Protein AF-A0A957XWA7-F1 (afdb_monomer_lite)

Structure (mmCIF, N/CA/C/O backbone):
data_AF-A0A957XWA7-F1
#
_entry.id   AF-A0A957XWA7-F1
#
loop_
_atom_site.group_PDB
_atom_site.id
_atom_site.type_symbol
_atom_site.label_atom_id
_atom_site.label_alt_id
_atom_site.label_comp_id
_atom_site.label_asym_id
_atom_site.label_entity_id
_atom_site.label_seq_id
_atom_site.pdbx_PDB_ins_code
_atom_site.Cartn_x
_atom_site.Cartn_y
_atom_site.Cartn_z
_atom_site.occupancy
_atom_site.B_iso_or_equiv
_atom_site.auth_seq_id
_atom_site.auth_comp_id
_atom_site.auth_asym_id
_atom_site.auth_atom_id
_atom_site.pdbx_PDB_model_num
ATOM 1 N N . MET A 1 1 ? 60.893 28.399 50.580 1.00 39.94 1 MET A N 1
ATOM 2 C CA . MET A 1 1 ? 60.214 28.819 51.825 1.00 39.94 1 MET A CA 1
ATOM 3 C C . MET A 1 1 ? 59.348 30.019 51.471 1.00 39.94 1 MET A C 1
ATOM 5 O O . MET A 1 1 ? 59.890 31.063 51.154 1.00 39.94 1 MET A O 1
ATOM 9 N N . THR A 1 2 ? 58.106 29.757 51.058 1.00 40.31 2 THR A N 1
ATOM 10 C CA . THR A 1 2 ? 56.861 29.781 51.868 1.00 40.31 2 THR A CA 1
ATOM 11 C C . THR A 1 2 ? 56.268 31.184 51.968 1.00 40.31 2 THR A C 1
ATOM 13 O O . THR A 1 2 ? 56.593 31.963 52.854 1.00 40.31 2 THR A O 1
ATOM 16 N N . THR A 1 3 ? 55.395 31.455 51.003 1.00 48.34 3 THR A N 1
ATOM 17 C CA . THR A 1 3 ? 54.416 32.538 50.917 1.00 48.34 3 THR A CA 1
ATOM 18 C C . THR A 1 3 ? 53.235 32.276 51.855 1.00 48.34 3 THR A C 1
ATOM 20 O O . THR A 1 3 ? 52.695 31.177 51.863 1.00 48.34 3 THR A O 1
ATOM 23 N N . LEU A 1 4 ? 52.827 33.300 52.605 1.00 47.06 4 LEU A N 1
ATOM 24 C CA . LEU A 1 4 ? 51.604 33.436 53.417 1.00 47.06 4 LEU A CA 1
ATOM 25 C C . LEU A 1 4 ? 51.432 34.973 53.572 1.00 47.06 4 LEU A C 1
ATOM 27 O O . LEU A 1 4 ? 52.434 35.656 53.742 1.00 47.06 4 LEU A O 1
ATOM 31 N N . PHE A 1 5 ? 50.276 35.631 53.502 1.00 46.59 5 PHE A N 1
ATOM 32 C CA . PHE A 1 5 ? 48.920 35.211 53.819 1.00 46.59 5 PHE A CA 1
ATOM 33 C C . PHE A 1 5 ? 47.894 36.227 53.262 1.00 46.59 5 PHE A C 1
ATOM 35 O O . PHE A 1 5 ? 48.130 37.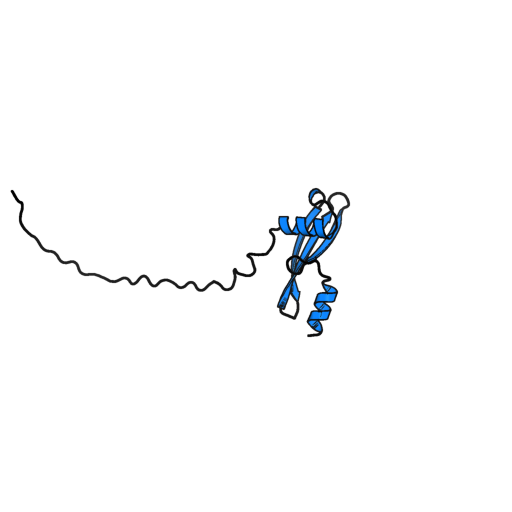429 53.293 1.00 46.59 5 PHE A O 1
ATOM 42 N N . LEU A 1 6 ? 46.730 35.693 52.880 1.00 43.81 6 LEU A N 1
ATOM 43 C CA . LEU A 1 6 ? 45.378 36.166 53.213 1.00 43.81 6 LEU A CA 1
ATOM 44 C C . LEU A 1 6 ? 44.911 37.564 52.750 1.00 43.81 6 LEU A C 1
ATOM 46 O O . LEU A 1 6 ? 45.217 38.593 53.345 1.00 43.81 6 LEU A O 1
ATOM 50 N N . THR A 1 7 ? 43.935 37.577 51.839 1.00 55.59 7 THR A N 1
ATOM 51 C CA . THR A 1 7 ? 42.761 38.443 52.021 1.00 55.59 7 THR A CA 1
ATOM 52 C C . THR A 1 7 ? 41.507 37.745 51.513 1.00 55.59 7 THR A C 1
ATOM 54 O O . THR A 1 7 ? 41.497 37.063 50.493 1.00 55.59 7 THR A O 1
ATOM 57 N N . PHE A 1 8 ? 40.480 37.868 52.336 1.00 42.59 8 PHE A N 1
ATOM 58 C CA . PHE A 1 8 ? 39.219 37.156 52.363 1.00 42.59 8 PHE A CA 1
ATOM 59 C C . PHE A 1 8 ? 38.166 38.016 51.655 1.00 42.59 8 PHE A C 1
ATOM 61 O O . PHE A 1 8 ? 38.021 39.184 52.008 1.00 42.59 8 PHE A O 1
ATOM 68 N N . ALA A 1 9 ? 37.417 37.469 50.696 1.00 57.88 9 ALA A N 1
ATOM 69 C CA . ALA A 1 9 ? 36.175 38.083 50.227 1.00 57.88 9 ALA A CA 1
ATOM 70 C C . ALA A 1 9 ? 35.204 37.005 49.729 1.00 57.88 9 ALA A C 1
ATOM 72 O O . ALA A 1 9 ? 35.267 36.510 48.607 1.00 57.88 9 ALA A O 1
ATOM 73 N N . LEU A 1 10 ? 34.330 36.645 50.658 1.00 49.09 10 LEU A N 1
ATOM 74 C CA . LEU A 1 10 ? 33.097 35.891 50.521 1.00 49.09 10 LEU A CA 1
ATOM 75 C C . LEU A 1 10 ? 32.184 36.521 49.452 1.00 49.09 10 LEU A C 1
ATOM 77 O O . LEU A 1 10 ? 31.783 37.673 49.608 1.00 49.09 10 LEU A O 1
ATOM 81 N N . ILE A 1 11 ? 31.800 35.765 48.418 1.00 60.97 11 ILE A N 1
ATOM 82 C CA . ILE A 1 11 ? 30.637 36.097 47.582 1.00 60.97 11 ILE A CA 1
ATOM 83 C C . ILE A 1 11 ? 29.677 34.910 47.589 1.00 60.97 11 ILE A C 1
ATOM 85 O O . ILE A 1 11 ? 30.006 33.788 47.212 1.00 60.97 11 ILE A O 1
ATOM 89 N N . LEU A 1 12 ? 28.488 35.217 48.088 1.00 51.00 12 LEU A N 1
ATOM 90 C CA . LEU A 1 12 ? 27.327 34.379 48.310 1.00 51.00 12 LEU A CA 1
ATOM 91 C C . LEU A 1 12 ? 26.311 34.704 47.205 1.00 51.00 12 LEU A C 1
ATOM 93 O O . LEU A 1 12 ? 25.912 35.861 47.129 1.00 51.00 12 LEU A O 1
ATOM 97 N N . ALA A 1 13 ? 25.916 33.736 46.370 1.00 50.62 13 ALA A N 1
ATOM 98 C CA . ALA A 1 13 ? 24.693 33.723 45.537 1.00 50.62 13 ALA A CA 1
ATOM 99 C C . ALA A 1 13 ? 24.857 32.664 44.434 1.00 50.62 13 ALA A C 1
ATOM 101 O O . ALA A 1 13 ? 25.914 32.595 43.827 1.00 50.62 13 ALA A O 1
ATOM 102 N N . THR A 1 14 ? 23.919 31.813 44.040 1.00 54.94 14 THR A N 1
ATOM 103 C CA . THR A 1 14 ? 22.555 31.457 44.446 1.00 54.94 14 THR A CA 1
ATOM 104 C C . THR A 1 14 ? 22.301 30.135 43.718 1.00 54.94 14 THR A C 1
ATOM 106 O O . THR A 1 14 ? 22.659 30.009 42.546 1.00 54.94 14 THR A O 1
ATOM 109 N N . LEU A 1 15 ? 21.686 29.160 44.390 1.00 51.81 15 LEU A N 1
ATOM 110 C CA . LEU A 1 15 ? 21.151 27.950 43.765 1.00 51.81 15 LEU A CA 1
ATOM 111 C C . LEU A 1 15 ? 20.204 28.354 42.626 1.00 51.81 15 LEU A C 1
ATOM 113 O O . LEU A 1 15 ? 19.124 28.880 42.888 1.00 51.81 15 LEU A O 1
ATOM 117 N N . GLN A 1 16 ? 20.577 28.084 41.379 1.00 53.66 16 GLN A N 1
ATOM 118 C CA . GLN A 1 16 ? 19.602 27.966 40.303 1.00 53.66 16 GLN A CA 1
ATOM 119 C C . GLN A 1 16 ? 19.427 26.485 40.017 1.00 53.66 16 GLN A C 1
ATOM 121 O O . GLN A 1 16 ? 20.214 25.846 39.324 1.00 53.66 16 GLN A O 1
ATOM 126 N N . SER A 1 17 ? 18.399 25.945 40.662 1.00 44.03 17 SER A N 1
ATOM 127 C CA . SER A 1 17 ? 17.811 24.646 40.401 1.00 44.03 17 SER A CA 1
ATOM 128 C C . SER A 1 17 ? 17.486 24.531 38.914 1.00 44.03 17 SER A C 1
ATOM 130 O O . SER A 1 17 ? 16.462 25.035 38.453 1.00 44.03 17 SER A O 1
ATOM 132 N N . SER A 1 18 ? 18.348 23.863 38.154 1.00 52.88 18 SER A N 1
ATOM 133 C CA . SER A 1 18 ? 17.992 23.373 36.827 1.00 52.88 18 SER A CA 1
ATOM 134 C C . SER A 1 18 ? 16.967 22.261 37.015 1.00 52.88 18 SER A C 1
ATOM 136 O O . SER A 1 18 ? 17.312 21.098 37.215 1.00 52.88 18 SER A O 1
ATOM 138 N N . VAL A 1 19 ? 15.692 22.644 37.024 1.00 60.22 19 VAL A N 1
ATOM 139 C CA . VAL A 1 19 ? 14.562 21.728 36.879 1.00 60.22 19 VAL A CA 1
ATOM 140 C C . VAL A 1 19 ? 14.831 20.898 35.620 1.00 60.22 19 VAL A C 1
ATOM 142 O O . VAL A 1 19 ? 14.970 21.491 34.546 1.00 60.22 19 VAL A O 1
ATOM 145 N N . PRO A 1 20 ? 14.924 19.558 35.694 1.00 49.34 20 PRO A N 1
ATOM 146 C CA . PRO A 1 20 ? 14.854 18.763 34.486 1.00 49.34 20 PRO A CA 1
ATOM 147 C C . PRO A 1 20 ? 13.448 18.977 33.937 1.00 49.34 20 PRO A C 1
ATOM 149 O O . PRO A 1 20 ? 12.462 18.521 34.517 1.00 49.34 20 PRO A O 1
ATOM 152 N N . LEU A 1 21 ? 13.348 19.747 32.854 1.00 49.00 21 LEU A N 1
ATOM 153 C CA . LEU A 1 21 ? 12.123 19.866 32.087 1.00 49.00 21 LEU A CA 1
ATOM 154 C C . LEU A 1 21 ? 11.828 18.464 31.553 1.00 49.00 21 LEU A C 1
ATOM 156 O O . LEU A 1 21 ? 12.376 18.024 30.543 1.00 49.00 21 LEU A O 1
ATOM 160 N N . ALA A 1 22 ? 10.995 17.743 32.298 1.00 53.09 22 ALA A N 1
ATOM 161 C CA . ALA A 1 22 ? 10.292 16.566 31.850 1.00 53.09 22 ALA A CA 1
ATOM 162 C C . ALA A 1 22 ? 9.407 16.999 30.676 1.00 53.09 22 ALA A C 1
ATOM 164 O O . ALA A 1 22 ? 8.226 17.294 30.838 1.00 53.09 22 ALA A O 1
ATOM 165 N N . SER A 1 23 ? 9.997 17.072 29.483 1.00 44.34 23 SER A N 1
ATOM 166 C CA . SER A 1 23 ? 9.245 17.094 28.239 1.00 44.34 23 SER A CA 1
ATOM 167 C C . SER A 1 23 ? 8.724 15.680 28.022 1.00 44.34 23 SER A C 1
ATOM 169 O O . SER A 1 23 ? 9.287 14.868 27.290 1.00 44.34 23 SER A O 1
ATOM 171 N N . GLN A 1 24 ? 7.657 15.373 28.756 1.00 49.69 24 GLN A N 1
ATOM 172 C CA . GLN A 1 24 ? 6.731 14.305 28.437 1.00 49.69 24 GLN A CA 1
ATOM 173 C C . GLN A 1 24 ? 6.042 14.685 27.126 1.00 49.69 24 GLN A C 1
ATOM 175 O O . GLN A 1 24 ? 4.937 15.214 27.115 1.00 49.69 24 GLN A O 1
ATOM 180 N N . ASN A 1 25 ? 6.725 14.455 26.010 1.00 43.38 25 ASN A N 1
ATOM 181 C CA . ASN A 1 25 ? 6.097 14.434 24.696 1.00 43.38 25 ASN A CA 1
ATOM 182 C C . ASN A 1 25 ? 6.427 13.112 23.996 1.00 43.38 25 ASN A C 1
ATOM 184 O O . ASN A 1 25 ? 6.840 13.061 22.839 1.00 43.38 25 ASN A O 1
ATOM 188 N N . SER A 1 26 ? 6.290 12.026 24.758 1.00 48.88 26 SER A N 1
ATOM 189 C CA . SER A 1 26 ? 6.603 10.658 24.340 1.00 48.88 26 SER A CA 1
ATOM 190 C C . SER A 1 26 ? 5.368 9.880 23.876 1.00 48.88 26 SER A C 1
ATOM 192 O O . SER A 1 26 ? 5.423 8.660 23.812 1.00 48.88 26 SER A O 1
ATOM 194 N N . THR A 1 27 ? 4.268 10.553 23.518 1.00 49.59 27 THR A N 1
ATOM 195 C CA . THR A 1 27 ? 3.009 9.879 23.124 1.00 49.59 27 THR A CA 1
ATOM 196 C C . THR A 1 27 ? 2.546 10.236 21.708 1.00 49.59 27 THR A C 1
ATOM 198 O O . THR A 1 27 ? 1.377 10.081 21.373 1.00 49.59 27 THR A O 1
ATOM 201 N N . HIS A 1 28 ? 3.452 10.721 20.852 1.00 45.66 28 HIS A N 1
ATOM 202 C CA . HIS A 1 28 ? 3.165 10.964 19.427 1.00 45.66 28 HIS A CA 1
ATOM 203 C C . HIS A 1 28 ? 4.265 10.492 18.465 1.00 45.66 28 HIS A C 1
ATOM 205 O O . HIS A 1 28 ? 4.197 10.758 17.272 1.00 45.66 28 HIS A O 1
ATOM 211 N N . ARG A 1 29 ? 5.289 9.781 18.957 1.00 44.81 29 ARG A N 1
ATOM 212 C CA . ARG A 1 29 ? 6.383 9.245 18.120 1.00 44.81 29 ARG A CA 1
ATOM 213 C C . ARG A 1 29 ? 6.454 7.722 18.054 1.00 44.81 29 ARG A C 1
ATOM 215 O O . ARG A 1 29 ? 7.348 7.203 17.399 1.00 44.81 29 ARG A O 1
ATOM 222 N N . GLN A 1 30 ? 5.550 6.996 18.708 1.00 43.38 30 GLN A N 1
ATOM 223 C CA . GLN A 1 30 ? 5.625 5.529 18.733 1.00 43.38 30 GLN A CA 1
ATOM 224 C C . GLN A 1 30 ? 4.824 4.821 17.634 1.00 43.38 30 GLN A C 1
ATOM 226 O O . GLN A 1 30 ? 4.988 3.621 17.481 1.00 43.38 30 GLN A O 1
ATOM 231 N N . VAL A 1 31 ? 4.042 5.533 16.813 1.00 49.47 31 VAL A N 1
ATOM 232 C CA . VAL A 1 31 ? 3.379 4.925 15.634 1.00 49.47 31 VAL A CA 1
ATOM 233 C C . VAL A 1 31 ? 4.212 5.093 14.352 1.00 49.47 31 VAL A C 1
ATOM 235 O O . VAL A 1 31 ? 3.952 4.447 1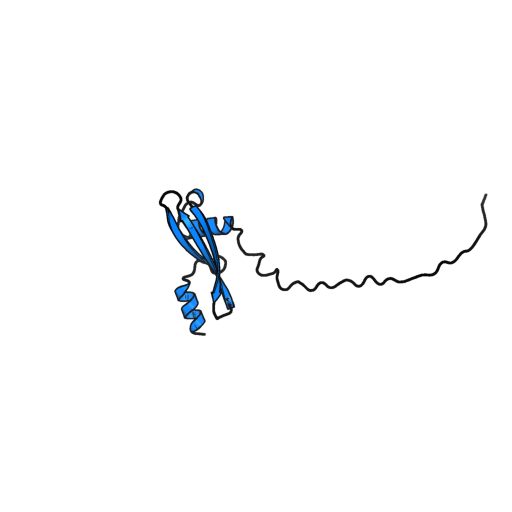3.347 1.00 49.47 31 VAL A O 1
ATOM 238 N N . GLN A 1 32 ? 5.248 5.939 14.375 1.00 47.19 32 GLN A N 1
ATOM 239 C CA . GLN A 1 32 ? 6.030 6.285 13.180 1.00 47.19 32 GLN A CA 1
ATOM 240 C C . GLN A 1 32 ? 7.297 5.438 12.991 1.00 47.19 32 GLN A C 1
ATOM 242 O O . GLN A 1 32 ? 7.905 5.496 11.929 1.00 47.19 32 GLN A O 1
ATOM 247 N N . ALA A 1 33 ? 7.722 4.687 14.012 1.00 45.72 33 ALA A N 1
ATOM 248 C CA . ALA A 1 33 ? 9.011 3.990 13.995 1.00 45.72 33 ALA A CA 1
ATOM 249 C C . ALA A 1 33 ? 9.015 2.701 13.152 1.00 45.72 33 ALA A C 1
ATOM 251 O O . ALA A 1 33 ? 10.090 2.254 12.769 1.00 45.72 33 ALA A O 1
ATOM 252 N N . ASP A 1 34 ? 7.840 2.154 12.824 1.00 54.50 34 ASP A N 1
ATOM 253 C CA . ASP A 1 34 ? 7.692 0.926 12.025 1.00 54.50 34 ASP A CA 1
ATOM 254 C C . ASP A 1 34 ? 7.007 1.150 10.670 1.00 54.50 34 ASP A C 1
ATOM 256 O O . ASP A 1 34 ? 6.730 0.191 9.945 1.00 54.50 34 ASP A O 1
ATOM 260 N N . GLN A 1 35 ? 6.726 2.404 10.292 1.00 57.19 35 GLN A N 1
ATOM 261 C CA . GLN A 1 35 ? 6.203 2.673 8.955 1.00 57.19 35 GLN A CA 1
ATOM 262 C C . GLN A 1 35 ? 7.351 2.621 7.936 1.00 57.19 35 GLN A C 1
ATOM 264 O O . GLN A 1 35 ? 8.329 3.358 8.088 1.00 57.19 35 GLN A O 1
ATOM 269 N N . PRO A 1 36 ? 7.255 1.768 6.896 1.00 62.62 36 PRO A N 1
ATOM 270 C CA . PRO A 1 36 ? 8.172 1.784 5.770 1.00 62.62 36 PRO A CA 1
ATOM 271 C C . PRO A 1 36 ? 8.373 3.201 5.246 1.00 62.62 36 PRO A C 1
ATOM 273 O O . PRO A 1 36 ? 7.440 4.007 5.182 1.00 62.62 36 PRO A O 1
ATOM 276 N N . THR A 1 37 ? 9.602 3.490 4.830 1.00 75.81 37 THR A N 1
ATOM 277 C CA . THR A 1 37 ? 9.868 4.668 4.006 1.00 75.81 37 THR A CA 1
ATOM 278 C C . THR A 1 37 ? 9.024 4.591 2.724 1.00 75.81 37 THR A C 1
ATOM 280 O O . THR A 1 37 ? 8.587 3.501 2.348 1.00 75.81 37 THR A O 1
ATOM 283 N N . PRO A 1 38 ? 8.803 5.707 2.007 1.00 66.56 38 PRO A N 1
ATOM 284 C CA . PRO A 1 38 ? 8.089 5.682 0.727 1.00 66.56 38 PRO A CA 1
ATOM 285 C C . PRO A 1 38 ? 8.623 4.610 -0.240 1.00 66.56 38 PRO A C 1
ATOM 287 O O . PRO A 1 38 ? 7.843 3.876 -0.839 1.00 66.56 38 PRO A O 1
ATOM 290 N N . ASN A 1 39 ? 9.947 4.436 -0.298 1.00 74.12 39 ASN A N 1
ATOM 291 C CA . ASN A 1 39 ? 10.576 3.385 -1.103 1.00 74.12 39 ASN A CA 1
ATOM 292 C C . ASN A 1 39 ? 10.264 1.977 -0.569 1.00 74.12 39 ASN A C 1
ATOM 294 O O . ASN A 1 39 ? 9.962 1.086 -1.351 1.00 74.12 39 ASN A O 1
ATOM 298 N N . GLY A 1 40 ? 10.228 1.792 0.755 1.00 87.31 40 GLY A N 1
ATOM 299 C CA . GLY A 1 40 ? 9.841 0.515 1.359 1.00 87.31 40 GLY A CA 1
ATOM 300 C C . GLY A 1 40 ? 8.376 0.130 1.114 1.00 87.31 40 GLY A C 1
ATOM 301 O O . GLY A 1 40 ? 8.054 -1.055 1.100 1.00 87.31 40 GLY A O 1
ATOM 302 N N . TRP A 1 41 ? 7.479 1.097 0.897 1.00 90.12 41 TRP A N 1
ATOM 303 C CA . TRP A 1 41 ? 6.104 0.809 0.472 1.00 90.12 41 TRP A CA 1
ATOM 304 C C . TRP A 1 41 ? 6.022 0.358 -0.982 1.00 90.12 41 TRP A C 1
ATOM 306 O O . TRP A 1 41 ? 5.233 -0.532 -1.293 1.00 90.12 41 TRP A O 1
ATOM 316 N N . LEU A 1 42 ? 6.846 0.942 -1.852 1.00 91.38 42 LEU A N 1
ATOM 317 C CA . LEU A 1 42 ? 6.926 0.546 -3.253 1.00 91.38 42 LEU A CA 1
ATOM 318 C C . LEU A 1 42 ? 7.474 -0.881 -3.395 1.00 91.38 42 LEU A C 1
ATOM 320 O O . LEU A 1 42 ? 6.874 -1.681 -4.107 1.00 91.38 42 LEU A O 1
ATOM 324 N N . ASP A 1 43 ? 8.529 -1.223 -2.646 1.00 91.69 43 ASP A N 1
ATOM 325 C CA . ASP A 1 43 ? 9.086 -2.584 -2.592 1.00 91.69 43 ASP A CA 1
ATOM 326 C C . ASP A 1 43 ? 8.027 -3.610 -2.154 1.00 91.69 43 ASP A C 1
ATOM 328 O O . ASP A 1 43 ? 7.864 -4.661 -2.771 1.00 91.69 43 ASP A O 1
ATOM 332 N N . ARG A 1 44 ? 7.251 -3.289 -1.111 1.00 90.75 44 ARG A N 1
ATOM 333 C CA . ARG A 1 44 ? 6.173 -4.164 -0.622 1.00 90.75 44 ARG A CA 1
ATOM 334 C C . ARG A 1 44 ? 5.027 -4.305 -1.607 1.00 90.75 44 ARG A C 1
ATOM 336 O O . ARG A 1 44 ? 4.460 -5.385 -1.731 1.00 90.75 44 ARG A O 1
ATOM 343 N N . LEU A 1 45 ? 4.657 -3.222 -2.284 1.00 93.62 45 LEU A N 1
ATOM 344 C CA . LEU A 1 45 ? 3.620 -3.268 -3.306 1.00 93.62 45 LEU A CA 1
ATOM 345 C C . LEU A 1 45 ? 4.060 -4.130 -4.495 1.00 93.62 45 LEU A C 1
ATOM 347 O O . LEU A 1 45 ? 3.247 -4.897 -5.013 1.00 93.62 45 LEU A O 1
ATOM 351 N N . ALA A 1 46 ? 5.328 -4.012 -4.896 1.00 93.31 46 ALA A N 1
ATOM 352 C CA . ALA A 1 46 ? 5.931 -4.817 -5.947 1.00 93.31 46 ALA A CA 1
ATOM 353 C C . ALA A 1 46 ? 5.887 -6.310 -5.585 1.00 93.31 46 ALA A C 1
ATOM 355 O O . ALA A 1 46 ? 5.336 -7.101 -6.350 1.00 93.31 46 ALA A O 1
ATOM 356 N N . ASP A 1 47 ? 6.343 -6.673 -4.381 1.00 93.12 47 ASP A N 1
ATOM 357 C CA . ASP A 1 47 ? 6.306 -8.049 -3.864 1.00 93.12 47 ASP A CA 1
ATOM 358 C C . ASP A 1 47 ? 4.870 -8.603 -3.790 1.00 93.12 47 ASP A C 1
ATOM 360 O O . ASP A 1 47 ? 4.574 -9.664 -4.341 1.00 93.12 47 ASP A O 1
ATOM 364 N N . ALA A 1 48 ? 3.933 -7.828 -3.231 1.00 92.00 48 ALA A N 1
ATOM 365 C CA . ALA A 1 48 ? 2.523 -8.204 -3.104 1.00 92.00 48 ALA A CA 1
ATOM 366 C C . ALA A 1 48 ? 1.820 -8.476 -4.447 1.00 92.00 48 ALA A C 1
ATOM 368 O O . ALA A 1 48 ? 0.857 -9.240 -4.494 1.00 92.00 48 ALA A O 1
ATOM 369 N N . ASN A 1 49 ? 2.277 -7.844 -5.532 1.00 91.06 49 ASN A N 1
ATOM 370 C CA . ASN A 1 49 ? 1.683 -7.969 -6.865 1.00 91.06 49 ASN A CA 1
ATOM 371 C C . ASN A 1 49 ? 2.555 -8.775 -7.842 1.00 91.06 49 ASN A C 1
ATOM 373 O O . ASN A 1 49 ? 2.212 -8.862 -9.022 1.00 91.06 49 ASN A O 1
ATOM 377 N N . GLY A 1 50 ? 3.678 -9.344 -7.384 1.00 90.50 50 GLY A N 1
ATOM 378 C CA . GLY A 1 50 ? 4.623 -10.066 -8.238 1.00 90.50 50 GLY A CA 1
ATOM 379 C C . GLY A 1 50 ? 5.217 -9.205 -9.359 1.00 90.50 50 GLY A C 1
ATOM 380 O O . GLY A 1 50 ? 5.432 -9.705 -10.464 1.00 90.50 50 GLY A O 1
ATOM 381 N N . ARG A 1 51 ? 5.438 -7.910 -9.103 1.00 89.00 51 ARG A N 1
ATOM 382 C CA . ARG A 1 51 ? 6.022 -6.95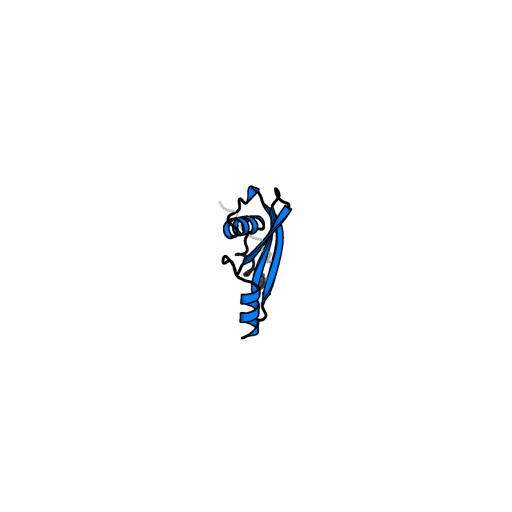4 -10.056 1.00 89.00 51 ARG A CA 1
ATOM 383 C C . ARG A 1 51 ? 7.458 -6.604 -9.685 1.00 89.00 51 ARG A C 1
ATOM 385 O O . ARG A 1 51 ? 7.872 -6.742 -8.540 1.00 89.00 51 ARG A O 1
ATOM 392 N N . ASP A 1 52 ? 8.209 -6.124 -10.671 1.00 91.50 52 ASP A N 1
ATOM 393 C CA . ASP A 1 52 ? 9.514 -5.509 -10.436 1.00 91.50 52 ASP A CA 1
ATOM 394 C C . ASP A 1 52 ? 9.318 -4.063 -9.961 1.00 91.50 52 ASP A C 1
ATOM 396 O O . ASP A 1 52 ? 8.615 -3.281 -10.607 1.00 91.50 52 ASP A O 1
ATOM 400 N N . VAL A 1 53 ? 9.961 -3.702 -8.850 1.00 91.38 53 VAL A N 1
ATOM 401 C CA . VAL A 1 53 ? 9.937 -2.342 -8.298 1.00 91.38 53 VAL A CA 1
ATOM 402 C C . VAL A 1 53 ? 10.444 -1.310 -9.309 1.00 91.38 53 VAL A C 1
ATOM 404 O O . VAL A 1 53 ? 9.935 -0.194 -9.347 1.00 91.38 53 VAL A O 1
ATOM 407 N N . ALA A 1 54 ? 11.389 -1.682 -10.181 1.00 91.19 54 ALA A N 1
ATOM 408 C CA . ALA A 1 54 ? 11.939 -0.783 -11.195 1.00 91.19 54 ALA A CA 1
ATOM 409 C C . ALA A 1 54 ? 10.904 -0.355 -12.253 1.00 91.19 54 ALA A C 1
ATOM 411 O O . ALA A 1 54 ? 11.101 0.651 -12.933 1.00 91.19 54 ALA A O 1
ATOM 412 N N . GLY A 1 55 ? 9.813 -1.115 -12.395 1.00 90.38 55 GLY A N 1
ATOM 413 C CA . GLY A 1 55 ? 8.700 -0.815 -13.293 1.00 90.38 55 GLY A CA 1
ATOM 414 C C . GLY A 1 55 ? 7.563 -0.028 -12.641 1.00 90.38 55 GLY A C 1
ATOM 415 O O . GLY A 1 55 ? 6.558 0.222 -13.303 1.00 90.38 55 GLY A O 1
ATOM 416 N N . LEU A 1 56 ? 7.684 0.345 -11.366 1.00 93.25 56 LEU A N 1
ATOM 417 C CA . LEU A 1 56 ? 6.631 1.014 -10.609 1.00 93.25 56 LEU A CA 1
ATOM 418 C C . LEU A 1 56 ? 7.076 2.400 -10.141 1.00 93.25 56 LEU A C 1
ATOM 420 O O . LEU A 1 56 ? 8.193 2.594 -9.671 1.00 93.25 56 LEU A O 1
ATOM 424 N N . GLU A 1 57 ? 6.163 3.361 -10.201 1.00 93.88 57 GLU A N 1
ATOM 425 C CA . GLU A 1 57 ? 6.324 4.692 -9.623 1.00 93.88 57 GLU A CA 1
ATOM 426 C C . GLU A 1 57 ? 5.281 4.899 -8.525 1.00 93.88 57 GLU A C 1
ATOM 428 O O . GLU A 1 57 ? 4.080 4.754 -8.760 1.00 93.88 57 GLU A O 1
ATOM 433 N N . LEU A 1 58 ? 5.728 5.226 -7.310 1.00 92.69 58 LEU A N 1
ATOM 434 C CA . LEU A 1 58 ? 4.830 5.449 -6.180 1.00 92.69 58 LEU A CA 1
ATOM 435 C C . LEU A 1 58 ? 3.922 6.656 -6.449 1.00 92.69 58 LEU A C 1
ATOM 437 O O . LEU A 1 58 ? 4.398 7.779 -6.583 1.00 92.69 58 LEU A O 1
ATOM 441 N N . ALA A 1 59 ? 2.613 6.420 -6.467 1.00 93.12 59 ALA A N 1
ATOM 442 C CA . ALA A 1 59 ? 1.616 7.446 -6.745 1.00 93.12 59 ALA A CA 1
ATOM 443 C C . ALA A 1 59 ? 0.974 7.999 -5.469 1.00 93.12 59 ALA A C 1
ATOM 445 O O . ALA A 1 59 ? 0.719 9.197 -5.380 1.00 93.12 59 ALA A O 1
ATOM 446 N N . ASP A 1 60 ? 0.686 7.134 -4.492 1.00 92.94 60 ASP A N 1
ATOM 447 C CA . ASP A 1 60 ? 0.011 7.530 -3.255 1.00 92.94 60 ASP A CA 1
ATOM 448 C C . ASP A 1 60 ? 0.290 6.545 -2.111 1.00 92.94 60 ASP A C 1
ATOM 450 O O . ASP A 1 60 ? 0.375 5.332 -2.321 1.00 92.94 60 ASP A O 1
ATOM 454 N N . VAL A 1 61 ? 0.388 7.078 -0.892 1.00 93.31 61 VAL A N 1
ATOM 455 C CA . VAL A 1 61 ? 0.447 6.310 0.359 1.00 93.31 61 VAL A CA 1
ATOM 456 C C . VAL A 1 61 ? -0.458 7.000 1.364 1.00 93.31 61 VAL A C 1
ATOM 458 O O . VAL A 1 61 ? -0.126 8.064 1.888 1.00 93.31 61 VAL A O 1
ATOM 461 N N . ALA A 1 62 ? -1.597 6.381 1.652 1.00 91.00 62 ALA A N 1
ATOM 462 C CA . ALA A 1 62 ? -2.628 6.968 2.489 1.00 91.00 62 ALA A CA 1
ATOM 463 C C . ALA A 1 62 ? -2.968 6.049 3.672 1.00 91.00 62 ALA A C 1
ATOM 465 O O . ALA A 1 62 ? -3.293 4.876 3.463 1.00 91.00 62 ALA A O 1
ATOM 466 N N . PRO A 1 63 ? -2.948 6.552 4.919 1.00 92.12 63 PRO A N 1
ATOM 467 C CA . PRO A 1 63 ? -3.481 5.802 6.044 1.00 92.12 63 PRO A CA 1
ATOM 468 C C . PRO A 1 63 ? -5.009 5.692 5.937 1.00 92.12 63 PRO A C 1
ATOM 470 O O . PRO A 1 63 ? -5.695 6.636 5.541 1.00 92.12 63 PRO A O 1
ATOM 473 N N . VAL A 1 64 ? -5.547 4.543 6.335 1.00 91.62 64 VAL A N 1
ATOM 474 C CA . VAL A 1 64 ? -6.983 4.275 6.438 1.00 91.62 64 VAL A CA 1
ATOM 475 C C . VAL A 1 64 ? -7.272 3.826 7.861 1.00 91.62 64 VAL A C 1
ATOM 477 O O . VAL A 1 64 ? -6.894 2.731 8.265 1.00 91.62 64 VAL A O 1
ATOM 480 N N . THR A 1 65 ? -7.945 4.674 8.630 1.00 92.56 65 THR A N 1
ATOM 481 C CA . THR A 1 65 ? -8.367 4.334 9.992 1.00 92.56 65 THR A CA 1
ATOM 482 C C . THR A 1 65 ? -9.744 3.677 9.952 1.00 92.56 65 THR A C 1
ATOM 484 O O . THR A 1 65 ? -10.707 4.267 9.454 1.00 92.56 65 THR A O 1
ATOM 487 N N . LEU A 1 66 ? -9.838 2.453 10.464 1.00 91.62 66 LEU A N 1
ATOM 488 C CA . LEU A 1 66 ? -11.097 1.736 10.647 1.00 91.62 66 LEU A CA 1
ATOM 489 C C . LEU A 1 66 ? -11.855 2.268 11.871 1.00 91.62 66 LEU A C 1
ATOM 491 O O . LEU A 1 66 ? -11.278 2.914 12.746 1.00 91.62 66 LEU A O 1
ATOM 495 N N . VAL A 1 67 ? -13.150 1.955 11.973 1.00 90.69 67 VAL A N 1
ATOM 496 C CA . VAL A 1 67 ? -13.993 2.370 13.115 1.00 90.69 67 VAL A CA 1
ATOM 497 C C . VAL A 1 67 ? -13.514 1.796 14.453 1.00 90.69 67 VAL A C 1
ATOM 499 O O . VAL A 1 67 ? -13.725 2.403 15.498 1.00 90.69 67 VAL A O 1
ATOM 502 N N . THR A 1 68 ? -12.796 0.671 14.417 1.00 89.75 68 THR A N 1
ATOM 503 C CA . THR A 1 68 ? -12.137 0.039 15.571 1.00 89.75 68 THR A CA 1
ATOM 504 C C . THR A 1 68 ? -10.899 0.799 16.060 1.00 89.75 68 THR A C 1
ATOM 506 O O . THR A 1 68 ? -10.341 0.444 17.095 1.00 89.75 68 THR A O 1
ATOM 509 N N . GLY A 1 69 ? -10.440 1.817 15.324 1.00 89.56 69 GLY A N 1
ATOM 510 C CA . GLY A 1 69 ? -9.189 2.537 15.578 1.00 89.56 69 GLY A CA 1
ATOM 511 C C . GLY A 1 69 ? -7.947 1.882 14.964 1.00 89.56 69 GLY A C 1
ATOM 512 O O . GLY A 1 69 ? -6.857 2.445 15.047 1.00 89.56 69 GLY A O 1
ATOM 513 N N . GLU A 1 70 ? -8.096 0.721 14.325 1.00 89.19 70 GLU A N 1
ATOM 514 C CA . GLU A 1 70 ? -7.024 0.066 13.574 1.00 89.19 70 GLU A CA 1
ATOM 515 C C . GLU A 1 70 ? -6.620 0.906 12.352 1.00 89.19 70 GLU A C 1
ATOM 517 O O . GLU A 1 70 ? -7.475 1.476 11.671 1.00 89.19 70 GLU A O 1
ATOM 522 N N . VAL A 1 71 ? -5.315 0.999 12.078 1.00 91.44 71 VAL A N 1
ATOM 523 C CA . VAL A 1 71 ? -4.769 1.789 10.967 1.00 91.44 71 VAL A CA 1
ATOM 524 C C . VAL A 1 71 ? -4.204 0.859 9.904 1.00 91.44 71 VAL A C 1
ATOM 526 O O . VAL A 1 71 ? -3.216 0.163 10.130 1.00 91.44 71 VAL A O 1
ATOM 529 N N . LEU A 1 72 ? -4.808 0.907 8.724 1.00 93.38 72 LEU A N 1
ATOM 530 C CA . LEU A 1 72 ? -4.302 0.292 7.507 1.00 93.38 72 LEU A CA 1
ATOM 531 C C . LEU A 1 72 ? -3.532 1.328 6.681 1.00 93.38 72 LEU A C 1
ATOM 533 O O . LEU A 1 72 ? -3.684 2.534 6.871 1.00 93.38 72 LEU A O 1
ATOM 537 N N . THR A 1 73 ? -2.718 0.872 5.736 1.00 94.06 73 THR A N 1
ATOM 538 C CA . THR A 1 73 ? -2.017 1.736 4.780 1.00 94.06 73 THR A CA 1
ATOM 539 C C . THR A 1 73 ? -2.371 1.328 3.364 1.00 94.06 73 THR A C 1
ATOM 541 O O . THR A 1 73 ? -2.051 0.224 2.937 1.00 94.06 73 THR A O 1
ATOM 544 N N . ARG A 1 74 ? -3.021 2.219 2.621 1.00 94.56 74 ARG A N 1
ATOM 545 C CA . ARG A 1 74 ? -3.291 2.038 1.199 1.00 94.56 74 ARG A CA 1
ATOM 546 C C . ARG A 1 74 ? -2.113 2.575 0.402 1.00 94.56 74 ARG A C 1
ATOM 548 O O . ARG A 1 74 ? -1.759 3.742 0.546 1.00 94.56 74 ARG A O 1
ATOM 555 N N . VAL A 1 75 ? -1.539 1.740 -0.450 1.00 94.94 75 VAL A N 1
ATOM 556 C CA . VAL A 1 75 ? -0.419 2.096 -1.323 1.00 94.94 75 VAL A CA 1
ATOM 557 C C . VAL A 1 75 ? -0.876 1.952 -2.764 1.00 94.94 75 VAL A C 1
ATOM 559 O O . VAL A 1 75 ? -1.483 0.943 -3.128 1.00 94.94 75 VAL A O 1
ATOM 562 N N . LYS A 1 76 ? -0.590 2.962 -3.582 1.00 95.25 76 LYS A N 1
ATOM 563 C CA . LYS A 1 76 ? -0.817 2.939 -5.025 1.00 95.25 76 LYS A CA 1
ATOM 564 C C . LYS A 1 76 ? 0.470 3.288 -5.750 1.00 95.25 76 LYS A C 1
ATOM 566 O O . LYS A 1 76 ? 1.161 4.232 -5.371 1.00 95.25 76 LYS A O 1
ATOM 571 N N . ALA A 1 77 ? 0.740 2.571 -6.826 1.00 95.12 77 ALA A N 1
ATOM 572 C CA . ALA A 1 77 ? 1.786 2.884 -7.781 1.00 95.12 77 ALA A CA 1
ATOM 573 C C . ALA A 1 77 ? 1.230 2.849 -9.202 1.00 95.12 77 ALA A C 1
ATOM 575 O O . ALA A 1 77 ? 0.189 2.246 -9.464 1.00 95.12 77 ALA A O 1
ATOM 576 N N . VAL A 1 78 ? 1.934 3.508 -10.109 1.00 96.06 78 VAL A N 1
ATOM 577 C CA . VAL A 1 78 ? 1.689 3.434 -11.544 1.00 96.06 78 VAL A CA 1
ATOM 578 C C . VAL A 1 78 ? 2.780 2.575 -12.159 1.00 96.06 78 VAL A C 1
ATOM 580 O O . VAL A 1 78 ? 3.963 2.797 -11.915 1.00 96.06 78 VAL A O 1
ATOM 583 N N . ASP A 1 79 ? 2.386 1.591 -12.952 1.00 93.81 79 ASP A N 1
ATOM 584 C CA . ASP A 1 79 ? 3.298 0.861 -13.816 1.00 93.81 79 ASP A CA 1
ATOM 585 C C . ASP A 1 79 ? 3.752 1.783 -14.951 1.00 93.81 79 ASP A C 1
ATOM 587 O O . ASP A 1 79 ? 2.946 2.240 -15.763 1.00 93.81 79 ASP A O 1
ATOM 591 N N . ILE A 1 80 ? 5.047 2.086 -15.000 1.00 94.12 80 ILE A N 1
ATOM 592 C CA . ILE A 1 80 ? 5.597 3.092 -15.919 1.00 94.12 80 ILE A CA 1
ATOM 593 C C . ILE A 1 80 ? 5.581 2.634 -17.383 1.00 94.12 80 ILE A C 1
ATOM 595 O O . ILE A 1 80 ? 5.655 3.466 -18.287 1.00 94.12 80 ILE A O 1
ATOM 599 N N . ALA A 1 81 ? 5.502 1.324 -17.637 1.00 92.69 81 ALA A N 1
ATOM 600 C CA . ALA A 1 81 ? 5.499 0.770 -18.986 1.00 92.69 81 ALA A CA 1
ATOM 601 C C . ALA A 1 81 ? 4.092 0.771 -19.598 1.00 92.69 81 ALA A C 1
ATOM 603 O O . ALA A 1 81 ? 3.935 0.974 -20.802 1.00 92.69 81 ALA A O 1
ATOM 604 N N . THR A 1 82 ? 3.072 0.537 -18.772 1.00 93.25 82 THR A N 1
ATOM 605 C CA . THR A 1 82 ? 1.683 0.338 -19.216 1.00 93.25 82 THR A CA 1
ATOM 606 C C . THR A 1 82 ? 0.740 1.477 -18.827 1.00 93.25 82 THR A C 1
ATOM 608 O O . THR A 1 82 ? -0.323 1.621 -19.431 1.00 93.25 82 THR A O 1
ATOM 611 N N . GLY A 1 83 ? 1.110 2.291 -17.837 1.00 92.44 83 GLY A N 1
ATOM 612 C CA . GLY A 1 83 ? 0.241 3.287 -17.210 1.00 92.44 83 GLY A CA 1
ATOM 613 C C . GLY A 1 83 ? -0.809 2.689 -16.266 1.00 92.44 83 GLY A C 1
ATOM 614 O O . GLY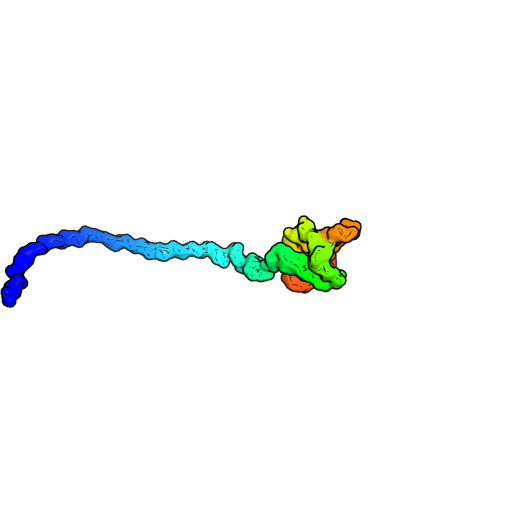 A 1 83 ? -1.714 3.402 -15.832 1.00 92.44 83 GLY A O 1
ATOM 615 N N . GLU A 1 84 ? -0.734 1.390 -15.964 1.00 94.31 84 GLU A N 1
ATOM 616 C CA . GLU A 1 84 ? -1.676 0.704 -15.079 1.00 94.31 84 GLU A CA 1
ATOM 617 C C . GLU A 1 84 ? -1.501 1.152 -13.622 1.00 94.31 84 GLU A C 1
ATOM 619 O O . GLU A 1 84 ? -0.383 1.280 -13.132 1.00 94.31 84 GLU A O 1
ATOM 624 N N . ILE A 1 85 ? -2.607 1.351 -12.899 1.00 93.94 85 ILE A N 1
ATOM 625 C CA . ILE A 1 85 ? -2.561 1.620 -11.458 1.00 93.94 85 ILE A CA 1
ATOM 626 C C . ILE A 1 85 ? -2.578 0.293 -10.708 1.00 93.94 85 ILE A C 1
ATOM 628 O O . ILE A 1 85 ? -3.564 -0.441 -10.746 1.00 93.94 85 ILE A O 1
ATOM 632 N N . VAL A 1 86 ? -1.514 0.042 -9.958 1.00 94.12 86 VAL A N 1
ATOM 633 C CA . VAL A 1 86 ? -1.373 -1.104 -9.063 1.00 94.12 86 VAL A CA 1
ATOM 634 C C . VAL A 1 86 ? -1.591 -0.615 -7.638 1.00 94.12 86 VAL A C 1
ATOM 636 O O . VAL A 1 86 ? -1.037 0.408 -7.235 1.00 94.12 86 VAL A O 1
ATOM 639 N N . GLY A 1 87 ? -2.413 -1.313 -6.859 1.00 94.94 87 GLY A N 1
ATOM 640 C CA . GLY A 1 87 ? -2.716 -0.896 -5.495 1.00 94.94 87 GLY A CA 1
ATOM 641 C C . GLY A 1 87 ? -2.938 -2.068 -4.556 1.00 94.94 87 GLY A C 1
ATOM 642 O O . GLY A 1 87 ? -3.475 -3.096 -4.953 1.00 94.94 87 GLY A O 1
ATOM 643 N N . ALA A 1 88 ? -2.536 -1.886 -3.304 1.00 95.62 88 ALA A N 1
ATOM 644 C CA . ALA A 1 88 ? -2.786 -2.825 -2.221 1.00 95.62 88 ALA A CA 1
ATOM 645 C C . ALA A 1 88 ? -2.988 -2.064 -0.907 1.00 95.62 88 ALA A C 1
ATOM 647 O O . ALA A 1 88 ? -2.487 -0.949 -0.728 1.00 95.62 88 ALA A O 1
ATOM 648 N N . THR A 1 89 ? -3.719 -2.681 0.014 1.00 95.75 89 THR A N 1
ATOM 649 C CA . THR A 1 89 ? -3.895 -2.170 1.373 1.00 95.75 89 THR A CA 1
ATOM 650 C C . THR A 1 89 ? -3.163 -3.087 2.339 1.00 95.75 89 THR A C 1
ATOM 652 O O . THR A 1 89 ? -3.223 -4.306 2.207 1.00 95.75 89 THR A O 1
ATOM 655 N N . PHE A 1 90 ? -2.462 -2.498 3.303 1.00 94.00 90 PHE A N 1
ATOM 656 C CA . PHE A 1 90 ? -1.600 -3.208 4.236 1.00 94.00 90 PHE A CA 1
ATOM 657 C C . PHE A 1 90 ? -2.017 -2.976 5.689 1.00 94.00 90 PHE A C 1
ATOM 659 O O . PHE A 1 90 ? -2.169 -1.830 6.115 1.00 94.00 90 PHE A O 1
ATOM 666 N N . ALA A 1 91 ? -2.120 -4.050 6.468 1.00 91.44 91 ALA A N 1
ATOM 667 C CA . ALA A 1 91 ? -2.132 -4.015 7.928 1.00 91.44 91 ALA A CA 1
ATOM 668 C C . ALA A 1 91 ? -0.696 -4.257 8.421 1.00 91.44 91 ALA A C 1
ATOM 670 O O . ALA A 1 91 ? -0.231 -5.389 8.555 1.00 91.44 91 ALA A O 1
ATOM 671 N N . GLY A 1 92 ? 0.070 -3.179 8.604 1.00 87.31 92 GLY A N 1
ATOM 672 C CA . GLY A 1 92 ? 1.505 -3.288 8.871 1.00 87.31 92 GLY A CA 1
ATOM 673 C C . GLY A 1 92 ? 2.263 -3.867 7.670 1.00 87.31 92 GLY A C 1
ATOM 674 O O . GLY A 1 92 ? 2.589 -3.124 6.745 1.00 87.31 92 GLY A O 1
ATOM 675 N N . GLN A 1 93 ? 2.586 -5.165 7.705 1.00 86.69 93 GLN A N 1
ATOM 676 C CA . GLN A 1 93 ? 3.281 -5.879 6.617 1.00 86.69 93 GLN A CA 1
ATOM 677 C C . GLN A 1 93 ? 2.373 -6.818 5.810 1.00 86.69 93 GLN A C 1
ATOM 679 O O . GLN A 1 93 ? 2.775 -7.272 4.744 1.00 86.69 93 GLN A O 1
ATOM 684 N N . GLU A 1 94 ? 1.171 -7.115 6.298 1.00 90.00 94 GLU A N 1
ATOM 685 C CA . GLU A 1 94 ? 0.253 -8.059 5.661 1.00 90.00 94 GLU A CA 1
ATOM 686 C C . GLU A 1 94 ? -0.645 -7.346 4.649 1.00 90.00 94 GLU A C 1
ATOM 688 O O . GLU A 1 94 ? -1.167 -6.270 4.943 1.00 90.00 94 GLU A O 1
ATOM 693 N N . VAL A 1 95 ? -0.844 -7.944 3.472 1.00 93.75 95 VAL A N 1
ATOM 694 C CA . VAL A 1 95 ? -1.823 -7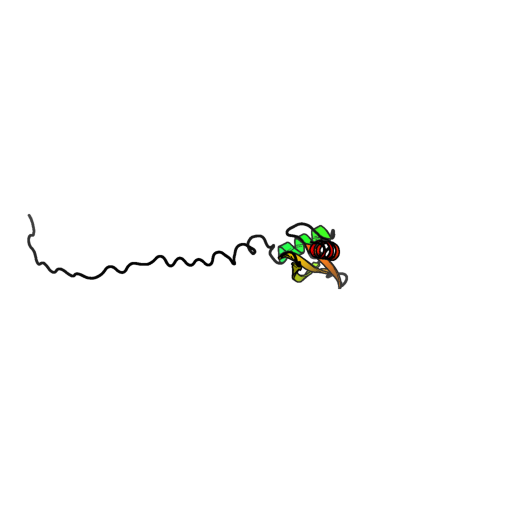.467 2.485 1.00 93.75 95 VAL A CA 1
ATOM 695 C C . VAL A 1 95 ? -3.220 -7.858 2.949 1.00 93.75 95 VAL A C 1
ATOM 697 O O . VAL A 1 95 ? -3.488 -9.031 3.196 1.00 93.75 95 VAL A O 1
ATOM 700 N N . VAL A 1 96 ? -4.123 -6.885 3.023 1.00 93.81 96 VAL A N 1
ATOM 701 C CA . VAL A 1 96 ? -5.501 -7.084 3.475 1.00 93.81 96 VAL A CA 1
ATOM 702 C C . VAL A 1 96 ? -6.503 -6.584 2.444 1.00 93.81 96 VAL A C 1
ATOM 704 O O . VAL A 1 96 ? -6.268 -5.601 1.738 1.00 93.81 96 VAL A O 1
ATOM 707 N N . ASP A 1 97 ? -7.664 -7.232 2.404 1.00 94.50 97 ASP A N 1
ATOM 708 C CA . ASP A 1 97 ? -8.836 -6.685 1.730 1.00 94.50 97 ASP A CA 1
ATOM 709 C C . ASP A 1 97 ? -9.444 -5.593 2.620 1.00 94.50 97 ASP A C 1
ATOM 711 O O . ASP A 1 97 ? -10.020 -5.864 3.677 1.00 94.50 97 ASP A O 1
ATOM 715 N N . GLU A 1 98 ? -9.300 -4.339 2.192 1.00 91.69 98 GLU A N 1
ATOM 716 C CA . GLU A 1 98 ? -9.815 -3.178 2.917 1.00 91.69 98 GLU A CA 1
ATOM 717 C C . GLU A 1 98 ? -11.332 -3.252 3.141 1.00 91.69 98 GLU A C 1
ATOM 719 O O . GLU A 1 98 ? -11.816 -2.857 4.203 1.00 91.69 98 GLU A O 1
ATOM 724 N N . GLN A 1 99 ? -12.094 -3.759 2.167 1.00 92.06 99 GLN A N 1
ATOM 725 C CA . GLN A 1 99 ? -13.548 -3.845 2.269 1.00 92.06 99 GLN A CA 1
ATOM 726 C C . GLN A 1 99 ? -13.951 -4.913 3.286 1.00 92.06 99 GLN A C 1
ATOM 728 O O . GLN A 1 99 ? -14.842 -4.669 4.103 1.00 92.06 99 GLN A O 1
ATOM 733 N N . ALA A 1 100 ? -13.269 -6.059 3.281 1.00 92.25 100 ALA A N 1
ATOM 734 C CA . ALA A 1 100 ? -13.477 -7.100 4.282 1.00 92.25 100 ALA A CA 1
ATOM 735 C C . ALA A 1 100 ? -13.080 -6.619 5.688 1.00 92.25 100 ALA A C 1
ATOM 737 O O . ALA A 1 100 ? -13.839 -6.810 6.638 1.00 92.25 100 ALA A O 1
ATOM 738 N N . ALA A 1 101 ? -11.936 -5.938 5.818 1.00 91.62 101 ALA A N 1
ATOM 739 C CA . ALA A 1 101 ? -11.469 -5.377 7.084 1.00 91.62 101 ALA A CA 1
ATOM 740 C C . ALA A 1 101 ? -12.444 -4.326 7.634 1.00 91.62 101 ALA A C 1
ATOM 742 O O . ALA A 1 101 ? -12.778 -4.336 8.819 1.00 91.62 101 ALA A O 1
ATOM 743 N N . ARG A 1 102 ? -12.971 -3.458 6.764 1.00 91.56 102 ARG A N 1
ATOM 744 C CA . ARG A 1 102 ? -13.984 -2.462 7.123 1.00 91.56 102 ARG A CA 1
ATOM 745 C C . ARG A 1 102 ? -15.295 -3.114 7.558 1.00 91.56 102 ARG A C 1
ATOM 747 O O . ARG A 1 102 ? -15.796 -2.779 8.623 1.00 91.56 102 ARG A O 1
ATOM 754 N N . ALA A 1 103 ? -15.798 -4.092 6.807 1.00 93.06 103 ALA A N 1
ATOM 755 C CA . ALA A 1 103 ? -17.010 -4.823 7.177 1.00 93.06 103 ALA A CA 1
ATOM 756 C C . ALA A 1 103 ? -16.861 -5.567 8.518 1.00 93.06 103 ALA A C 1
ATOM 758 O O . ALA A 1 103 ? -17.785 -5.575 9.329 1.00 93.06 103 ALA A O 1
ATOM 759 N N . ALA A 1 104 ? -15.692 -6.162 8.776 1.00 90.50 104 ALA A N 1
ATOM 760 C CA . ALA A 1 104 ? -15.393 -6.816 10.047 1.00 90.50 104 ALA A CA 1
ATOM 761 C C . ALA A 1 104 ? -15.293 -5.819 11.214 1.00 90.50 104 ALA A C 1
ATOM 763 O O . ALA A 1 104 ? -15.693 -6.141 12.332 1.00 90.50 104 ALA A O 1
ATOM 764 N N . ALA A 1 105 ? -14.772 -4.617 10.963 1.00 90.44 105 ALA A N 1
ATOM 765 C CA . ALA A 1 105 ? -14.706 -3.546 11.949 1.00 90.44 105 ALA A CA 1
ATOM 766 C C . ALA A 1 105 ? -16.095 -2.979 12.284 1.00 90.44 105 ALA A C 1
ATOM 768 O O . ALA A 1 105 ? -16.375 -2.747 13.454 1.00 90.44 105 ALA A O 1
ATOM 769 N N . ASP A 1 106 ? -16.966 -2.816 11.286 1.00 90.44 106 ASP A N 1
ATOM 770 C CA . ASP A 1 106 ? -18.334 -2.303 11.457 1.00 90.44 106 ASP A CA 1
ATOM 771 C C . ASP A 1 106 ? -19.259 -3.289 12.202 1.00 90.44 106 ASP A C 1
ATOM 773 O O . ASP A 1 106 ? -20.291 -2.894 12.740 1.00 90.44 106 ASP A O 1
ATOM 777 N N . ALA A 1 107 ? -18.905 -4.577 12.236 1.00 88.44 107 ALA A N 1
ATOM 778 C CA . ALA A 1 107 ? -19.670 -5.626 12.913 1.00 88.44 107 ALA A CA 1
ATOM 779 C C . ALA A 1 107 ? -19.324 -5.806 14.410 1.00 88.44 107 ALA A C 1
ATOM 781 O O . ALA A 1 107 ? -19.901 -6.687 15.054 1.00 88.44 107 ALA A O 1
ATOM 782 N N . ARG A 1 108 ? -18.370 -5.034 14.946 1.00 78.56 108 ARG A N 1
ATOM 783 C CA . ARG A 1 108 ? -17.904 -5.091 16.344 1.00 78.56 108 ARG A CA 1
ATOM 784 C C . ARG A 1 108 ? -18.576 -4.040 17.217 1.00 78.56 108 ARG A C 1
ATOM 786 O O . ARG A 1 108 ? -18.864 -4.388 18.383 1.00 78.56 108 ARG A O 1
#

pLDDT: mean 77.34, std 20.2, range [39.94, 96.06]

Radius of gyration: 29.12 Å; chains: 1; bounding box: 80×48×73 Å

Sequence (108 aa):
MTTLFLTFALILATLQSSVPLASQNSTHRQVQADQPTPNGWLDRLADANGRDVAGLELADVAPVTLVTGEVLTRVKAVDIATGEIVGATFAGQEVVDEQAARAAADAR

Secondary structure (DSSP, 8-state):
--------------------------SSSSSSTTSPPHHHHHHHHHHHTT--GGGEEEEEEEEEE-TTS-EEEEEEEEETTT-PEEEEEEETTEEE-HHHHHHHHHT-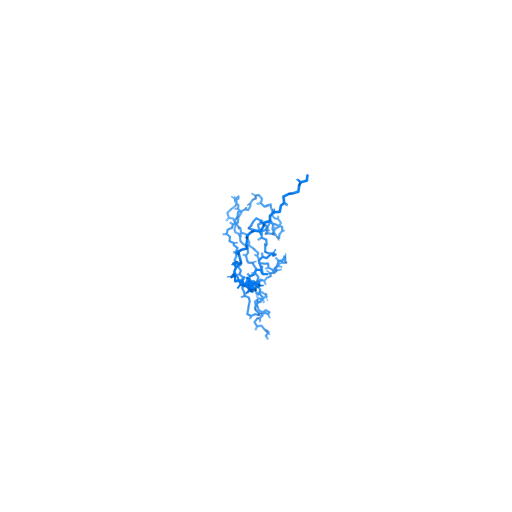

Foldseek 3Di:
DDDDDDDDDDDDDDDDPPDPPPPPPPPPCPVPPLDDDLLRLLVLLCVVVVHDSVQWDWDDWDWDQAPQRQIKIKTWIARNVPRDIRIFIGRRSDTDDPVVVNVVSVVD